Protein AF-A0A2Z6R9W3-F1 (afdb_monomer)

pLDDT: mean 77.15, std 10.08, range [47.47, 89.94]

Mean predicted aligned error: 6.9 Å

Organism: NCBI:txid94130

Radius of gyration: 12.61 Å; Cα contacts (8 Å, |Δi|>4): 35; chains: 1; bounding box: 32×21×28 Å

Solvent-accessible surface area (backbone atoms only — not comparable to full-atom values): 4400 Å² total; per-residue (Å²): 134,65,74,64,75,63,48,56,61,51,55,66,67,47,45,64,58,48,40,74,74,52,55,74,84,49,71,49,76,66,99,62,84,89,78,51,68,71,58,52,50,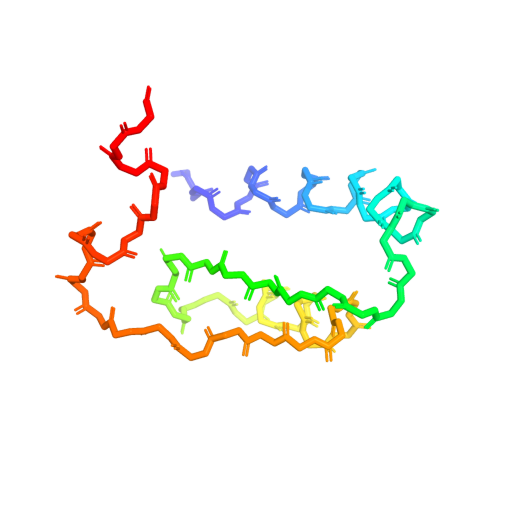52,46,67,75,72,45,77,37,73,55,90,67,71,82,96,49,62,91,76,40,74,72,80,79,110

Secondary structure (DSSP, 8-state):
--HHHHHHHHHHHHHHHHHHHHTT---B-----S--HHHHHHHHHH-S-BPP--TT--TT-GGGG-

Sequence (66 aa):
MDIYHKKLPILRSELPEIEDLLGDDWRFQNMIMIQNISVASLIHDNMPEVIDWPSNSPDLNPIENL

Foldseek 3Di:
DDPVVVVVVVCVVCLVVCCVVPPLPDEDEDQDPPPDPVVVVCCVVRHNYYDDDDHPPVVPPVVNVD

Nearest PDB structures (foldseek):
  6rwo-assembly1_I  TM=4.482E-01  e=5.297E+00  Simian immunodeficiency virus
  3kfv-assembly1_A  TM=3.317E-01  e=3.224E+00  Homo sapiens

InterPro domains:
  IPR036397 Ribonuclease H superfamily [G3DSA:3.30.420.10] (2-66)

Structure (mmCIF, N/CA/C/O backbone):
data_AF-A0A2Z6R9W3-F1
#
_entry.id   AF-A0A2Z6R9W3-F1
#
loop_
_atom_site.group_PDB
_atom_site.id
_atom_site.type_symbol
_atom_site.label_atom_id
_atom_site.label_alt_id
_atom_site.label_comp_id
_atom_site.label_asym_id
_atom_site.label_entity_id
_atom_site.label_seq_id
_atom_site.pdbx_PDB_ins_code
_atom_site.Cartn_x
_atom_site.Cartn_y
_atom_site.Cartn_z
_atom_site.occupancy
_atom_site.B_iso_or_equiv
_atom_site.auth_seq_id
_atom_site.auth_comp_id
_atom_site.auth_asym_id
_atom_site.auth_atom_id
_atom_site.pdbx_PDB_model_num
ATOM 1 N N . MET A 1 1 ? 21.365 11.441 1.554 1.00 47.47 1 MET A N 1
ATOM 2 C CA . MET A 1 1 ? 20.259 11.394 2.533 1.00 47.47 1 MET A CA 1
ATOM 3 C C . MET A 1 1 ? 19.094 10.720 1.842 1.00 47.47 1 MET A C 1
ATOM 5 O O . MET A 1 1 ? 18.558 11.284 0.895 1.00 47.47 1 MET A O 1
ATOM 9 N N . ASP A 1 2 ? 18.809 9.484 2.234 1.00 59.28 2 ASP A N 1
ATOM 10 C CA . ASP A 1 2 ? 17.985 8.567 1.454 1.00 59.28 2 ASP A CA 1
ATOM 11 C C . ASP A 1 2 ? 16.503 8.938 1.467 1.00 59.28 2 ASP A C 1
ATOM 13 O O . ASP A 1 2 ? 15.882 9.108 2.515 1.00 59.28 2 ASP A O 1
ATOM 17 N N . ILE A 1 3 ? 15.929 9.008 0.268 1.00 57.69 3 ILE A N 1
ATOM 18 C CA . ILE A 1 3 ? 14.504 9.227 -0.032 1.00 57.69 3 ILE A CA 1
ATOM 19 C C . ILE A 1 3 ? 13.587 8.304 0.798 1.00 57.69 3 ILE A C 1
ATOM 21 O O . ILE A 1 3 ? 12.471 8.673 1.159 1.00 57.69 3 ILE A O 1
ATOM 25 N N . TYR A 1 4 ? 14.088 7.124 1.165 1.00 58.31 4 TYR A N 1
ATOM 26 C CA . TYR A 1 4 ? 13.393 6.112 1.960 1.00 58.31 4 TYR A CA 1
ATOM 27 C C . TYR A 1 4 ? 13.154 6.521 3.420 1.00 58.31 4 TYR A C 1
ATOM 29 O O . TYR A 1 4 ? 12.098 6.208 3.969 1.00 58.31 4 TYR A O 1
ATOM 37 N N . HIS A 1 5 ? 14.066 7.285 4.033 1.00 62.06 5 HIS A N 1
ATOM 38 C CA . HIS A 1 5 ? 13.879 7.779 5.403 1.00 62.06 5 HIS A CA 1
ATOM 39 C C . HIS A 1 5 ? 12.704 8.755 5.523 1.00 62.06 5 HIS A C 1
ATOM 41 O O . HIS A 1 5 ? 12.141 8.892 6.604 1.00 62.06 5 HIS A O 1
ATOM 47 N N . LYS A 1 6 ? 12.316 9.413 4.421 1.00 67.81 6 LYS A N 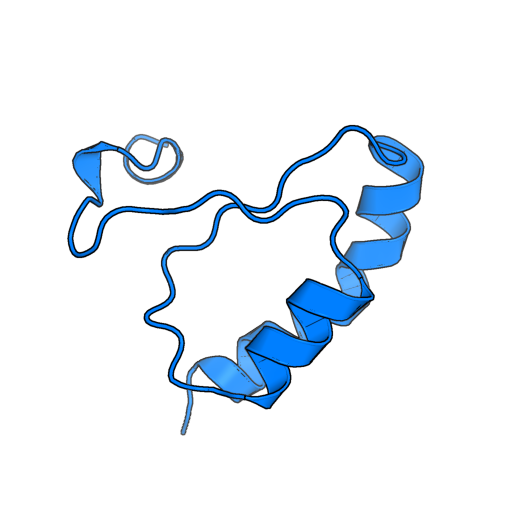1
ATOM 48 C CA . LYS A 1 6 ? 11.165 10.324 4.390 1.00 67.81 6 LYS A CA 1
ATOM 49 C C . LYS A 1 6 ? 9.844 9.621 4.074 1.00 67.81 6 LYS A C 1
ATOM 51 O O . LYS A 1 6 ? 8.818 10.050 4.579 1.00 67.81 6 LYS A O 1
ATOM 56 N N . LYS A 1 7 ? 9.856 8.550 3.270 1.00 69.81 7 LYS A N 1
ATOM 57 C CA . LYS A 1 7 ? 8.629 7.831 2.876 1.00 69.81 7 LYS A CA 1
ATOM 58 C C . LYS A 1 7 ? 8.060 6.941 3.988 1.00 69.81 7 LYS A C 1
ATOM 60 O O . LYS A 1 7 ? 6.848 6.857 4.124 1.00 69.81 7 LYS A O 1
ATOM 65 N N . LEU A 1 8 ? 8.915 6.304 4.794 1.00 73.19 8 LEU A N 1
ATOM 66 C CA . LEU A 1 8 ? 8.478 5.383 5.855 1.00 73.19 8 LEU A CA 1
ATOM 67 C C . LEU A 1 8 ? 7.594 6.040 6.935 1.00 73.19 8 LEU A C 1
ATOM 69 O O . LEU A 1 8 ? 6.579 5.443 7.285 1.00 73.19 8 LEU A O 1
ATOM 73 N N . PRO A 1 9 ? 7.930 7.232 7.469 1.00 82.25 9 PRO A N 1
ATOM 74 C CA . PRO A 1 9 ? 7.076 7.903 8.447 1.00 82.25 9 PRO A CA 1
ATOM 75 C C . PRO A 1 9 ? 5.709 8.298 7.890 1.00 82.25 9 PRO A C 1
ATOM 77 O O . PRO A 1 9 ? 4.728 8.174 8.607 1.00 82.25 9 PRO A O 1
ATOM 80 N N . ILE A 1 10 ? 5.659 8.721 6.622 1.00 80.44 10 ILE A N 1
ATOM 81 C CA . ILE A 1 10 ? 4.414 9.106 5.946 1.00 80.44 10 ILE A CA 1
ATOM 82 C C . ILE A 1 10 ? 3.523 7.875 5.768 1.00 80.44 10 ILE A C 1
ATOM 84 O O . ILE A 1 10 ? 2.379 7.881 6.185 1.00 80.44 10 ILE A O 1
ATOM 88 N N . LEU A 1 11 ? 4.058 6.768 5.240 1.00 78.31 11 LEU A N 1
ATOM 89 C CA . LEU A 1 11 ? 3.265 5.539 5.094 1.00 78.31 11 LEU A CA 1
ATOM 90 C C . LEU A 1 11 ? 2.674 5.080 6.434 1.00 78.31 11 LEU A C 1
ATOM 92 O O . LEU A 1 11 ? 1.520 4.686 6.488 1.00 78.31 11 LEU A O 1
ATOM 96 N N . ARG A 1 12 ? 3.435 5.180 7.529 1.00 82.50 12 ARG A N 1
ATOM 97 C CA . ARG A 1 12 ? 2.937 4.825 8.866 1.00 82.50 12 ARG A CA 1
ATOM 98 C C . ARG A 1 12 ? 1.861 5.772 9.400 1.00 82.50 12 ARG A C 1
ATOM 100 O O . ARG A 1 12 ? 1.049 5.313 10.193 1.00 82.50 12 ARG A O 1
ATOM 107 N N . SER A 1 13 ? 1.885 7.059 9.045 1.00 87.69 13 SER A N 1
ATOM 108 C CA . SER A 1 13 ? 0.878 8.015 9.521 1.00 87.69 13 SER A CA 1
ATOM 109 C C . SER A 1 13 ? -0.448 7.879 8.787 1.00 87.69 13 SER A C 1
ATOM 111 O O . SER A 1 13 ? -1.483 8.012 9.427 1.00 87.69 13 SER A O 1
ATOM 113 N N . GLU A 1 14 ? -0.414 7.580 7.486 1.00 86.12 14 GLU A N 1
ATOM 114 C CA . GLU A 1 14 ? -1.625 7.524 6.656 1.00 86.12 14 GLU A CA 1
ATOM 115 C C . GLU A 1 14 ? -2.350 6.169 6.715 1.00 86.12 14 GLU A C 1
ATOM 117 O O . GLU A 1 14 ? -3.537 6.103 6.411 1.00 86.12 14 GLU A O 1
ATOM 122 N N . LEU A 1 15 ? -1.663 5.083 7.098 1.00 84.94 15 LEU A N 1
ATOM 123 C CA . LEU A 1 15 ? -2.230 3.724 7.110 1.00 84.94 15 LEU A CA 1
ATOM 124 C C . LEU A 1 15 ? -3.586 3.612 7.835 1.00 84.94 15 LEU A C 1
ATOM 126 O O . LEU A 1 15 ? -4.508 3.085 7.220 1.00 84.94 15 LEU A O 1
ATOM 130 N N . PRO A 1 16 ? -3.764 4.145 9.061 1.00 88.25 16 PRO A N 1
ATOM 131 C CA . PRO A 1 16 ? -5.049 4.051 9.754 1.00 88.25 16 PRO A CA 1
ATOM 132 C C . PRO A 1 16 ? -6.204 4.711 8.993 1.00 88.25 16 PRO A C 1
ATOM 134 O O . PRO A 1 16 ? -7.307 4.182 8.967 1.00 88.25 16 PRO A O 1
ATOM 137 N N . GLU A 1 17 ? -5.958 5.853 8.345 1.00 89.94 17 GLU A N 1
ATOM 138 C CA . GLU A 1 17 ? -6.991 6.541 7.561 1.00 89.94 17 GLU A CA 1
ATOM 139 C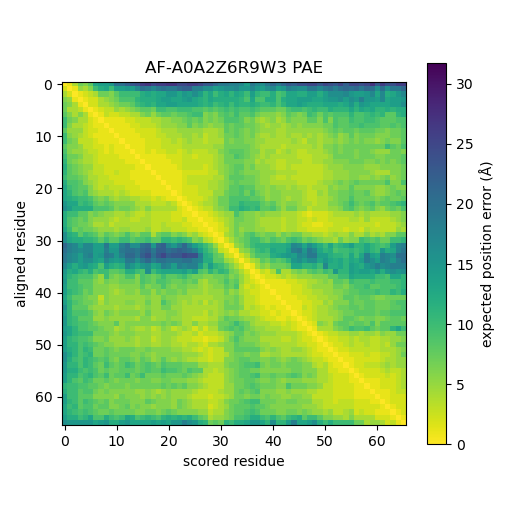 C . GLU A 1 17 ? -7.341 5.754 6.291 1.00 89.94 17 GLU A C 1
ATOM 141 O O . GLU A 1 17 ? -8.508 5.656 5.919 1.00 89.94 17 GLU A O 1
ATOM 146 N N . ILE A 1 18 ? -6.343 5.153 5.638 1.00 85.62 18 ILE A N 1
ATOM 147 C CA . ILE A 1 18 ? -6.554 4.304 4.460 1.00 85.62 18 ILE A CA 1
ATOM 148 C C . ILE A 1 18 ? -7.363 3.054 4.834 1.00 85.62 18 ILE A C 1
ATOM 150 O O . ILE A 1 18 ? -8.303 2.712 4.116 1.00 85.62 18 ILE A O 1
ATOM 154 N N . GLU A 1 19 ? -7.026 2.402 5.950 1.00 85.94 19 GLU A N 1
ATOM 155 C CA . GLU A 1 19 ? -7.759 1.248 6.487 1.00 85.94 19 GLU A CA 1
ATOM 156 C C . GLU A 1 19 ? -9.213 1.615 6.821 1.00 85.94 19 GLU A C 1
ATOM 158 O O . GLU A 1 19 ? -10.132 0.905 6.413 1.00 85.94 19 GLU A O 1
ATOM 163 N N . ASP A 1 20 ? -9.445 2.757 7.475 1.00 89.31 20 ASP A N 1
ATOM 164 C CA . ASP A 1 20 ? -10.795 3.236 7.799 1.00 89.31 20 ASP A CA 1
ATOM 165 C C . ASP A 1 20 ? -11.634 3.539 6.542 1.00 89.31 20 ASP A C 1
ATOM 167 O O . ASP A 1 20 ? -12.849 3.319 6.529 1.00 89.31 20 ASP A O 1
ATOM 171 N N . LEU A 1 21 ? -11.009 4.058 5.479 1.00 89.62 21 LEU A N 1
ATOM 172 C CA . LEU A 1 21 ? -11.702 4.465 4.252 1.00 89.62 21 LEU A CA 1
ATOM 173 C C . LEU A 1 21 ? -11.951 3.314 3.275 1.00 89.62 21 LEU A C 1
ATOM 175 O O . LEU A 1 21 ? -12.992 3.292 2.614 1.00 89.62 21 LEU A O 1
ATOM 179 N N . LEU A 1 22 ? -10.986 2.407 3.124 1.00 86.75 22 LEU A N 1
ATOM 180 C CA . LEU A 1 22 ? -10.982 1.392 2.067 1.00 86.75 22 LEU A CA 1
ATOM 181 C C . LEU A 1 22 ? -11.113 -0.043 2.597 1.00 86.75 22 LEU A C 1
ATOM 183 O O . LEU A 1 22 ? -11.349 -0.955 1.801 1.00 86.75 22 LEU A O 1
ATOM 187 N N . GLY A 1 23 ? -10.988 -0.255 3.910 1.00 85.94 23 GLY A N 1
ATOM 188 C CA . GLY A 1 23 ? -10.988 -1.584 4.516 1.00 85.94 23 GLY A CA 1
ATOM 189 C C . GLY A 1 23 ? -9.831 -2.441 4.002 1.00 85.94 23 GLY A C 1
ATOM 190 O O . GLY A 1 23 ? -8.708 -1.961 3.875 1.00 85.94 23 GLY A O 1
ATOM 191 N N . ASP A 1 24 ? -10.122 -3.699 3.664 1.00 84.00 24 ASP A N 1
ATOM 192 C CA . ASP A 1 24 ? -9.128 -4.672 3.181 1.00 84.00 24 ASP A CA 1
ATOM 193 C C . ASP A 1 24 ? -9.092 -4.807 1.641 1.00 84.00 24 ASP A C 1
ATOM 195 O O . ASP A 1 24 ? -8.243 -5.513 1.100 1.00 84.00 24 ASP A O 1
ATOM 199 N N . ASP A 1 25 ? -9.991 -4.137 0.908 1.00 84.69 25 ASP A N 1
ATOM 200 C CA . ASP A 1 25 ? -10.200 -4.338 -0.542 1.00 84.69 25 ASP A CA 1
ATOM 201 C C . ASP A 1 25 ? -9.330 -3.427 -1.437 1.00 84.69 25 ASP A C 1
ATOM 203 O O . ASP A 1 25 ? -9.576 -3.276 -2.640 1.00 84.69 25 ASP A O 1
ATOM 207 N N . TRP A 1 26 ? -8.292 -2.801 -0.880 1.00 85.62 26 TRP A N 1
ATOM 208 C CA . TRP A 1 26 ? -7.398 -1.910 -1.620 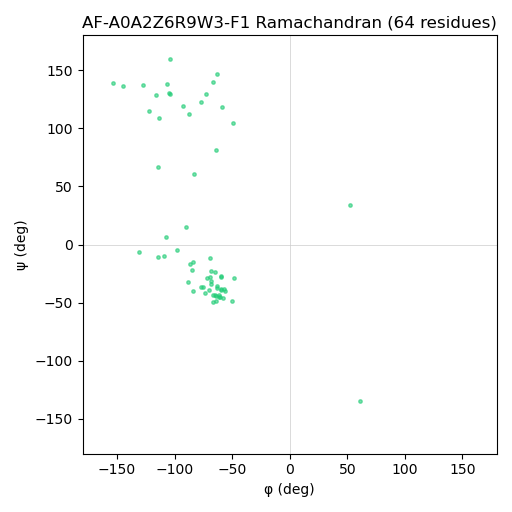1.00 85.62 26 TRP A CA 1
ATOM 209 C C . TRP A 1 26 ? -6.048 -2.550 -1.935 1.00 85.62 26 TRP A C 1
ATOM 211 O O . TRP A 1 26 ? -5.604 -3.512 -1.314 1.00 85.62 26 TRP A O 1
ATOM 221 N N . ARG A 1 27 ? -5.369 -1.987 -2.938 1.00 85.00 27 ARG A N 1
ATOM 222 C CA . ARG A 1 27 ? -4.072 -2.474 -3.413 1.00 85.00 27 ARG A CA 1
ATOM 223 C C . ARG A 1 27 ? -3.055 -1.348 -3.436 1.00 85.00 27 AR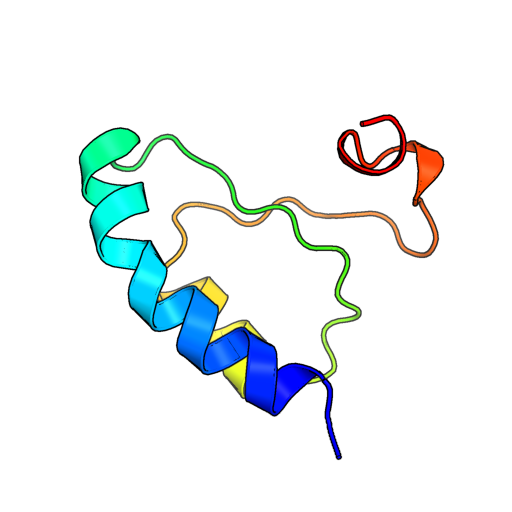G A C 1
ATOM 225 O O . ARG A 1 27 ? -3.355 -0.243 -3.887 1.00 85.00 27 ARG A O 1
ATOM 232 N N . PHE A 1 28 ? -1.838 -1.635 -2.994 1.00 84.44 28 PHE A N 1
ATOM 233 C CA . PHE A 1 28 ? -0.749 -0.672 -2.959 1.00 84.44 28 PHE A CA 1
ATOM 234 C C . PHE A 1 28 ? 0.096 -0.753 -4.236 1.00 84.44 28 PHE A C 1
ATOM 236 O O . PHE A 1 28 ? 0.720 -1.776 -4.521 1.00 84.44 28 PHE A O 1
ATOM 243 N N . GLN A 1 29 ? 0.156 0.343 -4.995 1.00 81.44 29 GLN A N 1
ATOM 244 C CA . GLN A 1 29 ? 1.064 0.502 -6.132 1.00 81.44 29 GLN A CA 1
ATOM 245 C C . GLN A 1 29 ? 2.211 1.433 -5.738 1.00 81.44 29 GLN A C 1
ATOM 247 O O . GLN A 1 29 ? 1.988 2.539 -5.245 1.00 81.44 29 GLN A O 1
ATOM 252 N N . ASN A 1 30 ? 3.454 1.025 -5.992 1.00 75.31 30 ASN A N 1
ATOM 253 C CA . ASN A 1 30 ? 4.601 1.895 -5.777 1.00 75.31 30 ASN A CA 1
ATOM 254 C C . ASN A 1 30 ? 5.679 1.670 -6.830 1.00 75.31 30 ASN A C 1
ATOM 256 O O . ASN A 1 30 ? 6.066 0.544 -7.131 1.00 75.31 30 ASN A O 1
ATOM 260 N N . MET A 1 31 ? 6.222 2.772 -7.331 1.00 68.62 31 MET A N 1
ATOM 261 C CA . MET A 1 31 ? 7.338 2.785 -8.266 1.00 68.62 31 MET A CA 1
ATOM 262 C C . MET A 1 31 ? 8.654 2.661 -7.481 1.00 68.62 31 MET A C 1
ATOM 264 O O . MET A 1 31 ? 9.468 3.581 -7.445 1.00 68.62 31 MET A O 1
ATOM 268 N N . ILE A 1 32 ? 8.850 1.568 -6.739 1.00 63.53 32 ILE A N 1
ATOM 269 C CA . ILE A 1 32 ? 10.097 1.352 -5.995 1.00 63.53 32 ILE A CA 1
ATOM 270 C C . ILE A 1 32 ? 10.748 0.044 -6.418 1.00 63.53 32 ILE A C 1
ATOM 272 O O . ILE A 1 32 ? 10.270 -1.051 -6.148 1.00 63.53 32 ILE A O 1
ATOM 276 N N . MET A 1 33 ? 11.923 0.215 -7.021 1.00 57.94 33 MET A N 1
ATOM 277 C CA . MET A 1 33 ? 13.015 -0.746 -7.045 1.00 57.94 33 MET A CA 1
ATOM 278 C C . MET A 1 33 ? 13.251 -1.203 -5.597 1.00 57.94 33 MET A C 1
ATOM 280 O O . MET A 1 33 ? 13.752 -0.425 -4.784 1.00 57.94 33 MET A O 1
ATOM 284 N N . ILE A 1 34 ? 12.808 -2.414 -5.245 1.00 55.09 34 ILE A N 1
ATOM 285 C CA . ILE A 1 34 ? 12.869 -2.973 -3.886 1.00 55.09 34 ILE A CA 1
ATOM 286 C C . ILE A 1 34 ? 14.344 -3.145 -3.483 1.00 55.09 34 ILE A C 1
ATOM 288 O O . ILE A 1 34 ? 14.925 -4.213 -3.616 1.00 55.09 34 ILE A O 1
ATOM 292 N N . GLN A 1 35 ? 14.989 -2.067 -3.041 1.00 55.91 35 GLN A N 1
ATOM 293 C CA . GLN A 1 35 ? 16.361 -2.087 -2.527 1.00 55.91 35 GLN A CA 1
ATOM 294 C C . GLN A 1 35 ? 16.411 -1.858 -1.011 1.00 55.91 35 GLN A C 1
ATOM 296 O O . GLN A 1 35 ? 17.460 -2.043 -0.402 1.00 55.91 35 GLN A O 1
ATOM 301 N N . ASN A 1 36 ? 15.293 -1.479 -0.375 1.00 61.94 36 ASN A N 1
ATOM 302 C CA . ASN A 1 36 ? 15.236 -1.221 1.064 1.00 61.94 36 ASN A CA 1
ATOM 303 C C . ASN A 1 36 ? 14.347 -2.246 1.788 1.00 61.94 36 ASN A C 1
ATOM 305 O O . AS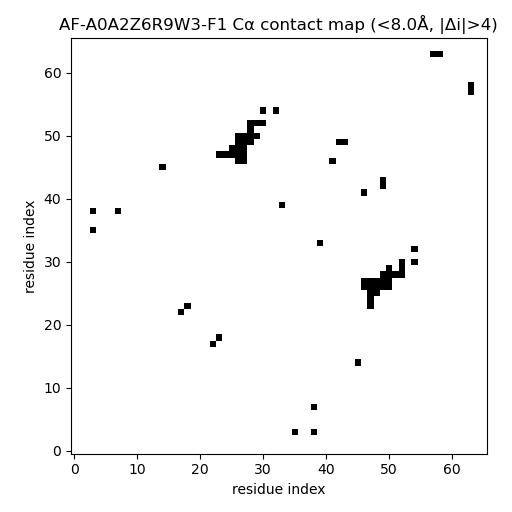N A 1 36 ? 13.122 -2.218 1.672 1.00 61.94 36 ASN A O 1
ATOM 309 N N . ILE A 1 37 ? 14.991 -3.125 2.561 1.00 62.28 37 ILE A N 1
ATOM 310 C CA . ILE A 1 37 ? 14.370 -4.236 3.300 1.00 62.28 37 ILE A CA 1
ATOM 311 C C . ILE A 1 37 ? 13.280 -3.747 4.271 1.00 62.28 37 ILE A C 1
ATOM 313 O O 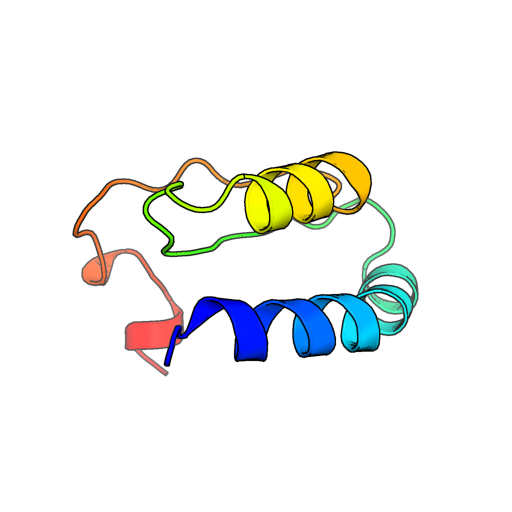. ILE A 1 37 ? 12.233 -4.377 4.369 1.00 62.28 37 ILE A O 1
ATOM 317 N N . SER A 1 38 ? 13.471 -2.602 4.935 1.00 68.75 38 SER A N 1
ATOM 318 C CA . SER A 1 38 ? 12.512 -2.082 5.925 1.00 68.75 38 SER A CA 1
ATOM 319 C C . SER A 1 38 ? 11.224 -1.538 5.301 1.00 68.75 38 SER A C 1
ATOM 321 O O . SER A 1 38 ? 10.171 -1.546 5.933 1.00 68.75 38 SER A O 1
ATOM 323 N N . VAL A 1 39 ? 11.301 -1.038 4.063 1.00 70.12 39 VAL A N 1
ATOM 324 C CA . VAL A 1 39 ? 10.114 -0.635 3.292 1.00 70.12 39 VAL A CA 1
ATOM 325 C C . VAL A 1 39 ? 9.367 -1.873 2.815 1.00 70.12 39 VAL A C 1
ATOM 327 O O . VAL A 1 39 ? 8.148 -1.913 2.920 1.00 70.12 39 VAL A O 1
ATOM 330 N N . ALA A 1 40 ? 10.095 -2.896 2.358 1.00 70.12 40 ALA A N 1
ATOM 331 C CA . ALA A 1 40 ? 9.500 -4.161 1.945 1.00 70.12 40 ALA A CA 1
ATOM 332 C C . ALA A 1 40 ? 8.759 -4.854 3.099 1.00 70.12 40 ALA A C 1
ATOM 334 O O . ALA A 1 40 ? 7.632 -5.291 2.903 1.00 70.12 40 ALA A O 1
ATOM 335 N N . SER A 1 41 ? 9.342 -4.893 4.305 1.00 74.94 41 SER A N 1
ATOM 336 C CA . SER A 1 41 ? 8.680 -5.483 5.474 1.00 74.94 41 SER A CA 1
ATOM 337 C C . SER A 1 41 ? 7.456 -4.680 5.916 1.00 74.94 41 SER A C 1
ATOM 339 O O . SER A 1 41 ? 6.413 -5.263 6.162 1.00 74.94 41 SER A O 1
ATOM 341 N N . LEU A 1 42 ? 7.535 -3.339 5.956 1.00 76.94 42 LEU A N 1
ATOM 342 C CA . LEU A 1 42 ? 6.368 -2.506 6.283 1.00 76.94 42 LEU A CA 1
ATOM 343 C C . LEU A 1 42 ? 5.216 -2.772 5.309 1.00 76.94 42 LEU A C 1
ATOM 345 O O . LEU A 1 42 ? 4.078 -2.920 5.736 1.00 76.94 42 LEU A O 1
ATOM 349 N N . ILE A 1 43 ? 5.524 -2.825 4.014 1.00 77.06 43 ILE A N 1
ATOM 350 C CA . ILE A 1 43 ? 4.529 -3.076 2.977 1.00 77.06 43 ILE A CA 1
ATOM 351 C C . ILE A 1 43 ? 3.928 -4.480 3.137 1.00 77.06 43 ILE A C 1
ATOM 353 O O . ILE A 1 43 ? 2.714 -4.617 3.141 1.00 77.06 43 ILE A O 1
ATOM 357 N N . HIS A 1 44 ? 4.763 -5.505 3.306 1.00 77.12 44 HIS A N 1
ATOM 358 C CA . HIS A 1 44 ? 4.306 -6.883 3.490 1.00 77.12 44 HIS A CA 1
ATOM 359 C C . HIS A 1 44 ? 3.405 -7.047 4.724 1.00 77.12 44 HIS A C 1
ATOM 361 O O . HIS A 1 44 ? 2.430 -7.786 4.678 1.00 77.12 44 HIS A O 1
ATOM 367 N N . ASP A 1 45 ? 3.728 -6.358 5.819 1.00 81.94 45 ASP A N 1
ATOM 368 C CA . ASP A 1 45 ? 3.048 -6.558 7.099 1.00 81.94 45 ASP A CA 1
ATOM 369 C C . ASP A 1 45 ? 1.770 -5.715 7.256 1.00 81.94 45 ASP A C 1
ATOM 371 O O . ASP A 1 45 ? 0.996 -5.985 8.170 1.00 81.94 45 ASP A O 1
ATOM 375 N N . ASN A 1 46 ? 1.568 -4.675 6.432 1.00 80.25 46 ASN A N 1
ATOM 376 C CA . ASN A 1 46 ? 0.489 -3.688 6.632 1.00 80.25 46 ASN A CA 1
ATOM 377 C C . ASN A 1 46 ? -0.351 -3.398 5.376 1.00 80.25 46 ASN A C 1
ATOM 379 O O . ASN A 1 46 ? -1.318 -2.654 5.471 1.00 80.25 46 ASN A O 1
ATOM 383 N N . MET A 1 47 ? 0.009 -3.920 4.198 1.00 82.44 47 MET A N 1
ATOM 384 C CA . MET A 1 47 ? -0.764 -3.703 2.968 1.00 82.44 47 MET A CA 1
ATOM 385 C C . MET A 1 47 ? -1.524 -4.983 2.592 1.00 82.44 47 MET A C 1
ATOM 387 O O . MET A 1 47 ? -0.915 -6.053 2.639 1.00 82.44 47 MET A O 1
ATOM 391 N N . PRO A 1 48 ? -2.794 -4.906 2.147 1.00 78.81 48 PRO A N 1
ATOM 392 C CA . PRO A 1 48 ? -3.569 -6.096 1.782 1.00 78.81 48 PRO A CA 1
ATOM 393 C C . PRO A 1 48 ? -2.979 -6.830 0.573 1.00 78.81 48 PRO A C 1
ATOM 395 O O . PRO A 1 48 ? -2.855 -8.053 0.560 1.00 78.81 48 PRO A O 1
ATOM 398 N N . GLU A 1 49 ? -2.581 -6.073 -0.452 1.00 83.50 49 GLU A N 1
ATOM 399 C CA . GLU A 1 49 ? -1.959 -6.593 -1.667 1.00 83.50 49 GLU A CA 1
ATOM 400 C C . GLU A 1 49 ? -1.060 -5.518 -2.289 1.00 83.50 49 GLU A C 1
ATOM 402 O O . GLU A 1 49 ? -1.422 -4.341 -2.355 1.00 83.50 49 GLU A O 1
ATOM 407 N N . VAL A 1 50 ? 0.114 -5.919 -2.779 1.00 80.25 50 VAL A N 1
ATOM 408 C CA . VAL A 1 50 ? 1.029 -5.045 -3.525 1.00 80.25 50 VAL A CA 1
ATOM 409 C C . VAL A 1 50 ? 0.923 -5.381 -4.999 1.00 80.25 50 VAL A C 1
ATOM 411 O O . VAL A 1 50 ? 1.050 -6.542 -5.378 1.00 80.25 50 VAL A O 1
ATOM 414 N N . ILE A 1 51 ? 0.721 -4.370 -5.838 1.00 82.69 51 ILE A N 1
ATOM 415 C CA . ILE A 1 51 ? 0.662 -4.567 -7.285 1.00 82.69 51 ILE A CA 1
ATOM 416 C C . ILE A 1 51 ? 2.082 -4.743 -7.826 1.00 82.69 51 ILE A C 1
ATOM 418 O O . ILE A 1 51 ? 2.919 -3.846 -7.687 1.00 82.69 51 ILE A O 1
ATOM 422 N N . ASP A 1 52 ? 2.325 -5.871 -8.496 1.00 79.44 52 ASP A N 1
ATOM 423 C CA . ASP A 1 52 ? 3.535 -6.080 -9.290 1.00 79.44 52 ASP A CA 1
ATOM 424 C C . ASP A 1 52 ? 3.628 -5.005 -10.378 1.00 79.44 52 ASP A C 1
ATOM 426 O O . ASP A 1 52 ? 2.760 -4.898 -11.248 1.00 79.44 52 ASP A O 1
ATOM 430 N N . TRP A 1 53 ? 4.690 -4.196 -10.331 1.00 81.25 53 TRP A N 1
ATOM 431 C CA . TRP A 1 53 ? 4.868 -3.074 -11.249 1.00 81.25 53 TRP A CA 1
ATOM 432 C C . TRP A 1 53 ? 6.092 -3.255 -12.152 1.00 81.25 53 TRP A C 1
ATOM 434 O O . TRP A 1 53 ? 7.197 -3.495 -11.648 1.00 81.25 53 TRP A O 1
ATOM 444 N N . PRO A 1 54 ? 5.951 -3.110 -13.482 1.00 80.31 54 PRO A N 1
ATOM 445 C CA . PRO A 1 54 ? 7.085 -3.216 -14.385 1.00 80.31 54 PRO A CA 1
ATOM 446 C C . PRO A 1 54 ? 8.082 -2.069 -14.169 1.00 80.31 54 PRO A C 1
ATOM 448 O O . PRO A 1 54 ? 7.735 -0.906 -13.949 1.00 80.31 54 PRO A O 1
ATOM 451 N N . SER A 1 55 ? 9.370 -2.410 -14.232 1.00 78.19 55 SER A N 1
ATOM 452 C CA . SER A 1 55 ? 10.451 -1.430 -14.096 1.00 78.19 55 SER A CA 1
ATOM 453 C C . SER A 1 55 ? 10.419 -0.407 -15.236 1.00 78.19 55 SER A C 1
ATOM 455 O O . SER A 1 55 ? 10.088 -0.749 -16.369 1.00 78.19 55 SER A O 1
ATOM 457 N N . ASN A 1 56 ? 10.812 0.840 -14.947 1.00 77.75 56 ASN A N 1
ATOM 458 C CA . ASN A 1 56 ? 10.888 1.939 -15.923 1.00 77.75 56 ASN A CA 1
ATOM 4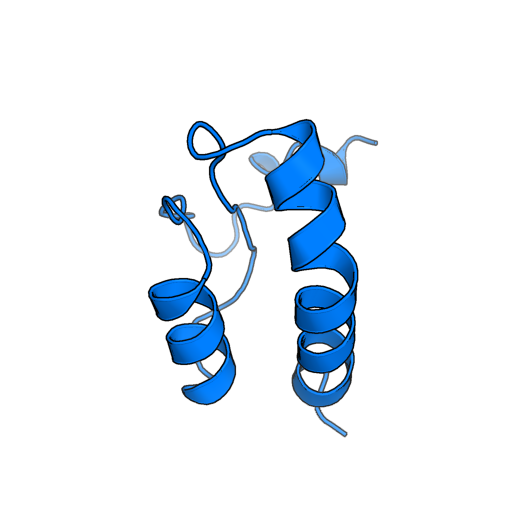59 C C . ASN A 1 56 ? 9.595 2.167 -16.726 1.00 77.75 56 ASN A C 1
ATOM 461 O O . ASN A 1 56 ? 9.668 2.545 -17.890 1.00 77.75 56 ASN A O 1
ATOM 465 N N . SER A 1 57 ? 8.431 1.942 -16.111 1.00 83.69 57 SER A N 1
ATOM 466 C CA . SER A 1 57 ? 7.121 2.127 -16.752 1.00 83.69 57 SER A CA 1
ATOM 467 C C . SER A 1 57 ? 6.327 3.268 -16.095 1.00 83.69 57 SER A C 1
ATOM 469 O O . SER A 1 57 ? 5.339 3.006 -15.400 1.00 83.69 57 SER A O 1
ATOM 471 N N . PRO A 1 58 ? 6.785 4.533 -16.214 1.00 83.38 58 PRO A N 1
ATOM 472 C CA . PRO A 1 58 ? 6.040 5.688 -15.715 1.00 83.38 58 PRO A CA 1
ATOM 473 C C . PRO A 1 58 ? 4.768 5.939 -16.539 1.00 83.38 58 PRO A C 1
ATOM 475 O O . PRO A 1 58 ? 3.772 6.406 -16.008 1.00 83.38 58 PRO A O 1
ATOM 478 N N . ASP A 1 59 ? 4.759 5.558 -17.815 1.00 87.50 59 ASP A N 1
ATOM 479 C CA . ASP A 1 59 ? 3.613 5.653 -18.724 1.00 87.50 59 ASP A CA 1
ATOM 480 C C . ASP A 1 59 ? 2.388 4.863 -18.243 1.00 87.50 59 ASP A C 1
ATOM 482 O O . ASP A 1 59 ? 1.252 5.226 -18.544 1.00 87.50 59 ASP A O 1
ATOM 486 N N . LEU A 1 60 ? 2.614 3.808 -17.460 1.00 83.62 60 LEU A N 1
ATOM 487 C CA . LEU A 1 60 ? 1.548 3.007 -16.871 1.00 83.62 60 LEU A CA 1
ATOM 488 C C . LEU A 1 60 ? 1.004 3.607 -15.572 1.00 83.62 60 LEU A C 1
ATOM 490 O O . LEU A 1 60 ? -0.035 3.163 -15.093 1.00 83.62 60 LEU A O 1
ATOM 494 N N . ASN A 1 61 ? 1.709 4.568 -14.967 1.00 85.94 61 ASN A N 1
ATOM 495 C CA . ASN A 1 61 ? 1.385 5.085 -13.647 1.00 85.94 61 ASN A CA 1
ATOM 496 C C . ASN A 1 61 ? 0.370 6.236 -13.780 1.00 85.94 61 ASN A C 1
ATOM 498 O O . ASN A 1 61 ? 0.734 7.300 -14.284 1.00 85.94 61 ASN A O 1
ATOM 502 N N . PRO A 1 62 ? -0.890 6.076 -13.325 1.00 83.75 62 PRO A N 1
ATOM 503 C CA . PRO A 1 62 ? -1.942 7.058 -13.595 1.00 83.75 62 PRO A CA 1
ATOM 504 C C . PRO A 1 62 ? -1.637 8.460 -1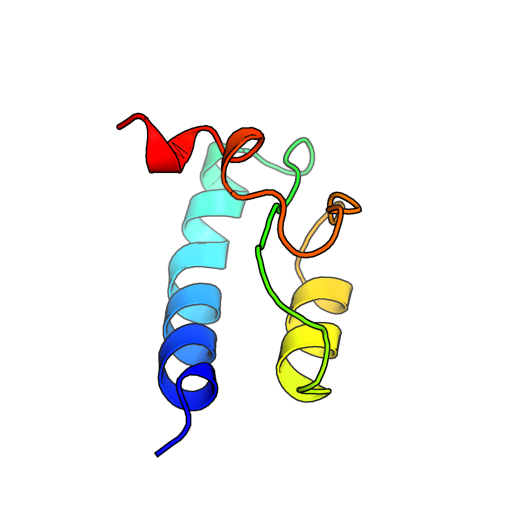3.055 1.00 83.75 62 PRO A C 1
ATOM 506 O O . PRO A 1 62 ? -2.098 9.439 -13.634 1.00 83.75 62 PRO A O 1
ATOM 509 N N . ILE A 1 63 ? -0.839 8.560 -11.985 1.00 86.38 63 ILE A N 1
ATOM 510 C CA . ILE A 1 63 ? -0.445 9.841 -11.380 1.00 86.38 63 ILE A CA 1
ATOM 511 C C . ILE A 1 63 ? 0.491 10.671 -12.264 1.00 86.38 63 ILE A C 1
ATOM 513 O O . ILE A 1 63 ? 0.524 11.883 -12.115 1.00 86.38 63 ILE A O 1
ATOM 517 N N . GLU A 1 64 ? 1.223 10.059 -13.199 1.00 81.12 64 GLU A N 1
ATOM 518 C CA . GLU A 1 64 ? 2.116 10.802 -14.104 1.00 81.12 64 GLU A CA 1
ATOM 519 C C . GLU A 1 64 ? 1.326 11.658 -15.112 1.00 81.12 64 GLU A C 1
ATOM 521 O O . GLU A 1 64 ? 1.897 12.514 -15.784 1.00 81.12 64 GLU A O 1
ATOM 526 N N . ASN A 1 65 ? 0.008 11.437 -15.205 1.00 77.44 65 ASN A N 1
ATOM 527 C CA . ASN A 1 65 ? -0.919 12.184 -16.053 1.00 77.44 65 ASN A CA 1
ATOM 528 C C . ASN A 1 65 ? -1.857 13.127 -15.264 1.00 77.44 65 ASN A C 1
ATOM 530 O O . ASN A 1 65 ? -2.785 13.672 -15.868 1.00 77.44 65 ASN A O 1
ATOM 534 N N . LEU A 1 66 ? -1.665 13.285 -13.944 1.00 72.38 66 LEU A N 1
ATOM 535 C CA . LEU A 1 66 ? -2.441 14.181 -13.066 1.00 72.38 66 LEU A CA 1
ATOM 536 C C . LEU A 1 66 ? -1.735 15.528 -12.865 1.00 72.38 66 LEU A C 1
ATOM 538 O O . LEU A 1 66 ? -2.458 16.550 -12.827 1.00 72.38 66 LEU A O 1
#